Protein AF-A0A418QQT8-F1 (afdb_monomer)

pLDDT: mean 80.92, std 13.92, range [45.78, 97.81]

Nearest PDB structures (foldseek):
  8i21-assembly1_A  TM=6.535E-01  e=9.725E+00  Saccharomyces cerevisiae S288C
  7zqy-assembly1_C  TM=4.911E-01  e=9.253E+00  Thermochaetoides thermophila

Radius of gyration: 24.56 Å; Cα contacts (8 Å, |Δi|>4): 91; chains: 1; bounding box: 48×25×79 Å

Sequence (170 aa):
MALYLGVSPAFVHSVEIGRRKLTATSLLPLLPLLRHLPPADTADAAPSSPTPVTPISAAPPPGLPAPEAAELDFRRRVCRQQAAKVARELAALEARARVAAHWAEALPALREAAAAVPPDPDNPDHAAWL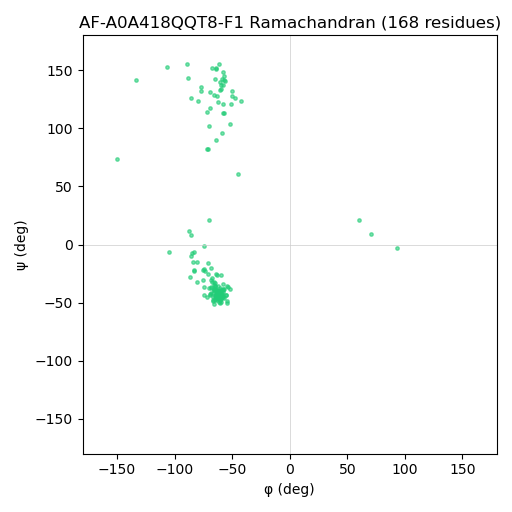LGWLTRQARPLPAAAATRWHLLRARAAALAAEQAALSGAQ

Foldseek 3Di:
DCLLQVHDPVVVVCVVVVVDDDDPSSVVSCVVVVVLQDPPPPPPPVPPPPDQDDQPPDDPPPPDDQDDPVVLVVLLVVLVVVLVVLVVLLVVLVVLQSQLCRLLSSLVVVLVVLVPDDQDPVCNCSSVVVNVVSVVRNDHDDPVSVVVNVVSSVSNNVSSNVNNVSVVSD

Mean predicted aligned error: 11.27 Å

Solvent-accessible surface area (backbone atoms only — not comparable to full-atom values): 10161 Å² total; per-residue (Å²): 110,26,74,85,66,78,42,52,65,68,53,46,53,33,38,75,72,64,77,41,78,89,47,71,80,66,44,59,79,42,50,69,55,62,73,50,45,69,77,80,75,81,67,80,68,65,72,81,66,70,74,82,67,78,68,80,83,69,77,78,68,88,88,66,77,82,80,57,69,68,58,54,52,50,49,55,50,52,44,48,56,51,40,56,50,44,52,53,58,45,51,56,50,52,52,51,48,50,52,14,49,52,37,45,68,20,43,63,58,52,52,54,54,57,70,72,49,78,77,45,89,93,47,68,60,53,64,60,53,49,52,53,50,51,54,61,53,24,44,72,79,53,69,71,56,55,55,50,46,55,52,44,51,53,50,45,45,52,40,52,45,50,49,50,45,66,62,72,73,113

Secondary structure (DSSP, 8-state):
-TTTTT--HHHHHHHHTTSSPPPHHHHGGGHHHHTTSPP---------PPP------PPPPTTPPPPPHHHHHHHHHHHHHHHHHHHHHHHHHHHHHHHHHHHHHHHHHHHHHHHHSPPPTT-TTHHHHHHHHHHHHTPPPPHHHHHHHHHHHHHHHHHHHHHHHHHHT-

Organism: NCBI:txid2029981

Structure (mmCIF, N/CA/C/O backbone):
data_AF-A0A418QQT8-F1
#
_entry.id   AF-A0A418QQT8-F1
#
loop_
_atom_site.group_PDB
_atom_site.id
_atom_site.type_symbol
_atom_site.label_atom_id
_atom_site.label_alt_id
_atom_site.label_comp_id
_atom_site.label_asym_id
_atom_site.label_entity_id
_atom_site.label_seq_id
_atom_site.pdbx_PDB_ins_code
_atom_site.Cartn_x
_atom_site.Cartn_y
_atom_site.Cartn_z
_atom_site.occupancy
_atom_site.B_iso_or_equiv
_atom_site.auth_seq_id
_atom_site.auth_comp_id
_atom_site.auth_asym_id
_atom_site.auth_atom_id
_atom_site.pdbx_PDB_model_num
ATOM 1 N N . MET A 1 1 ? 4.338 -0.120 -20.373 1.00 55.00 1 MET A N 1
ATOM 2 C CA . MET A 1 1 ? 3.854 -1.266 -21.176 1.00 55.00 1 MET A CA 1
ATOM 3 C C . MET A 1 1 ? 3.335 -0.842 -22.545 1.00 55.00 1 MET A C 1
ATOM 5 O O . MET A 1 1 ? 3.864 -1.338 -23.523 1.00 55.00 1 MET A O 1
ATOM 9 N N . ALA A 1 2 ? 2.394 0.110 -22.634 1.00 47.47 2 ALA A N 1
ATOM 10 C CA . ALA A 1 2 ? 1.785 0.534 -23.907 1.00 47.47 2 ALA A CA 1
ATOM 11 C C . ALA A 1 2 ? 2.817 0.968 -24.959 1.00 47.47 2 ALA A C 1
ATOM 13 O O . ALA A 1 2 ? 2.851 0.471 -26.074 1.00 47.47 2 ALA A O 1
ATOM 14 N N . LEU A 1 3 ? 3.747 1.818 -24.540 1.00 50.31 3 LEU A N 1
ATOM 15 C CA . LEU A 1 3 ? 4.749 2.396 -25.427 1.00 50.31 3 LEU A CA 1
ATOM 16 C C . LEU A 1 3 ? 5.868 1.416 -25.813 1.00 50.31 3 LEU A C 1
ATOM 18 O O . LEU A 1 3 ? 6.336 1.472 -26.935 1.00 50.31 3 LEU A O 1
ATOM 22 N N . TYR A 1 4 ? 6.220 0.454 -24.950 1.00 52.88 4 TYR A N 1
ATOM 23 C CA . TYR A 1 4 ? 7.154 -0.625 -25.321 1.00 52.88 4 TYR A CA 1
ATOM 24 C C . TYR A 1 4 ? 6.561 -1.544 -26.401 1.00 52.88 4 TYR A C 1
ATOM 26 O O . TYR A 1 4 ? 7.255 -2.096 -27.241 1.00 52.88 4 TYR A O 1
ATOM 34 N N . LEU A 1 5 ? 5.243 -1.703 -26.359 1.00 61.53 5 LEU A N 1
ATOM 35 C CA . LEU A 1 5 ? 4.466 -2.553 -27.245 1.00 61.53 5 LEU A CA 1
ATOM 36 C C . LEU A 1 5 ? 4.081 -1.890 -28.572 1.00 61.53 5 LEU A C 1
ATOM 38 O O . LEU A 1 5 ? 3.446 -2.542 -29.398 1.00 61.53 5 LEU A O 1
ATOM 42 N N . GLY A 1 6 ? 4.353 -0.591 -28.739 1.00 62.69 6 GLY A N 1
ATOM 43 C CA . GLY A 1 6 ? 3.769 0.198 -29.826 1.00 62.69 6 GLY A CA 1
ATOM 44 C C . GLY A 1 6 ? 2.232 0.243 -29.789 1.00 62.69 6 GLY A C 1
ATOM 45 O O . GLY A 1 6 ? 1.597 0.491 -30.809 1.00 62.69 6 GLY A O 1
ATOM 46 N N . VAL A 1 7 ? 1.606 -0.017 -28.633 1.00 73.31 7 VAL A N 1
ATOM 47 C CA . VAL A 1 7 ? 0.143 0.003 -28.465 1.00 73.31 7 VAL A CA 1
ATOM 48 C C . VAL A 1 7 ? -0.302 1.237 -27.689 1.00 73.31 7 VAL A C 1
ATOM 50 O O . VAL A 1 7 ? 0.425 1.792 -26.865 1.00 73.31 7 VAL A O 1
ATOM 53 N N . SER A 1 8 ? -1.533 1.686 -27.932 1.00 77.38 8 SER A N 1
ATOM 54 C CA . SER A 1 8 ? -2.033 2.897 -27.283 1.00 77.38 8 SER A CA 1
ATOM 55 C C . SER A 1 8 ? -2.223 2.704 -25.766 1.00 77.38 8 SER A C 1
ATOM 57 O O . SER A 1 8 ? -2.535 1.599 -25.306 1.00 77.38 8 SER A O 1
ATOM 59 N N . PRO A 1 9 ? -2.105 3.771 -24.954 1.00 71.56 9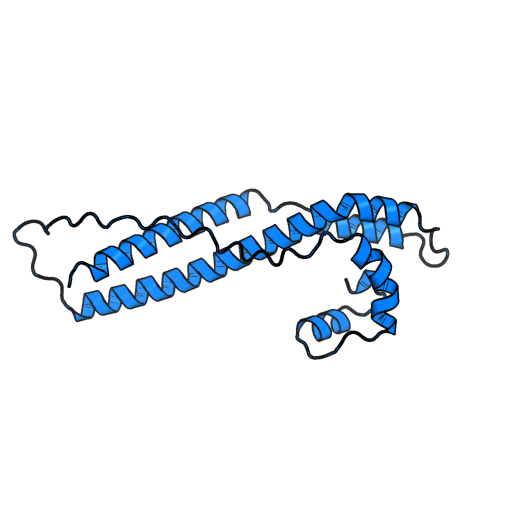 PRO A N 1
ATOM 60 C CA . PRO A 1 9 ? -2.427 3.722 -23.525 1.00 71.56 9 PRO A CA 1
ATOM 61 C C . PRO A 1 9 ? -3.849 3.212 -23.254 1.00 71.56 9 PRO A C 1
ATOM 63 O O . PRO A 1 9 ? -4.070 2.460 -22.308 1.00 71.56 9 PRO A O 1
ATOM 66 N N . ALA A 1 10 ? -4.799 3.556 -24.131 1.00 76.81 10 ALA A N 1
ATOM 67 C CA . ALA A 1 10 ? -6.173 3.067 -24.068 1.00 76.81 10 ALA A CA 1
ATOM 68 C C . ALA A 1 10 ? -6.261 1.547 -24.284 1.00 76.81 10 ALA A C 1
ATOM 70 O O . ALA A 1 10 ? -7.068 0.883 -23.634 1.00 76.81 10 ALA A O 1
ATOM 71 N N . PHE A 1 11 ? -5.413 0.981 -25.151 1.00 77.06 11 PHE A N 1
ATOM 72 C CA . PHE A 1 11 ? -5.334 -0.463 -25.348 1.00 77.06 11 PHE A CA 1
ATOM 73 C C . PHE A 1 11 ? -4.834 -1.168 -24.084 1.00 77.06 11 PHE A C 1
ATOM 75 O O . PHE A 1 11 ? -5.486 -2.104 -23.627 1.00 77.06 11 PHE A O 1
ATOM 82 N N . VAL A 1 12 ? -3.756 -0.681 -23.464 1.00 76.44 12 VAL A N 1
ATOM 83 C CA . VAL A 1 12 ? -3.261 -1.260 -22.200 1.00 76.44 12 VAL A CA 1
ATOM 84 C C . VAL A 1 12 ? -4.299 -1.165 -21.100 1.00 76.44 12 VAL A C 1
ATOM 86 O O . VAL A 1 12 ? -4.602 -2.180 -20.484 1.00 76.44 12 VAL A O 1
ATOM 89 N N . HIS A 1 13 ? -4.928 -0.003 -20.935 1.00 69.94 13 HIS A N 1
ATOM 90 C CA . HIS A 1 13 ? -5.996 0.150 -19.956 1.00 69.94 13 HIS A CA 1
ATOM 91 C C . HIS A 1 13 ? -7.152 -0.831 -20.216 1.00 69.94 13 HIS A C 1
ATOM 93 O O . HIS A 1 13 ? -7.655 -1.452 -19.287 1.00 69.94 13 HIS A O 1
ATOM 99 N N . SER A 1 14 ? -7.538 -1.040 -21.483 1.00 71.31 14 SER A N 1
ATOM 100 C CA . SER A 1 14 ? -8.592 -1.994 -21.856 1.00 71.31 14 SER A CA 1
ATOM 101 C C . SER A 1 14 ? -8.222 -3.465 -21.622 1.00 71.31 14 SER A C 1
ATOM 103 O O . SER A 1 14 ? -9.109 -4.274 -21.347 1.00 71.31 14 SER A O 1
ATOM 105 N N . VAL A 1 15 ? -6.934 -3.807 -21.701 1.00 78.88 15 VAL A N 1
ATOM 106 C CA . VAL A 1 15 ? -6.416 -5.137 -21.351 1.00 78.88 15 VAL A CA 1
ATOM 107 C C . VAL A 1 15 ? -6.386 -5.316 -19.832 1.00 78.88 15 VAL A C 1
ATOM 109 O O . VAL A 1 15 ? -6.841 -6.344 -19.341 1.00 78.88 15 VAL A O 1
ATOM 112 N N . GLU A 1 16 ? -5.940 -4.305 -19.083 1.00 75.94 16 GLU A N 1
ATOM 113 C CA . GLU A 1 16 ? -5.886 -4.323 -17.612 1.00 75.94 16 GLU A CA 1
ATOM 114 C C . GLU A 1 16 ? -7.268 -4.522 -16.975 1.00 75.94 16 GLU A C 1
ATOM 116 O O . GLU A 1 16 ? -7.405 -5.272 -16.013 1.00 75.94 16 GLU A O 1
ATOM 121 N N . ILE A 1 17 ? -8.312 -3.905 -17.537 1.00 83.88 17 ILE A N 1
ATOM 122 C CA . ILE A 1 17 ? -9.700 -4.071 -17.070 1.00 83.88 17 ILE A CA 1
ATOM 123 C C . ILE A 1 17 ? -10.406 -5.299 -17.678 1.00 83.88 17 ILE A C 1
ATOM 125 O O . ILE A 1 17 ? -11.623 -5.433 -17.548 1.00 83.88 17 ILE A O 1
ATOM 129 N N . GLY A 1 18 ? -9.682 -6.162 -18.400 1.00 75.06 18 GLY A N 1
ATOM 130 C CA . GLY A 1 18 ? -10.208 -7.399 -18.990 1.00 75.06 18 GLY A CA 1
ATOM 131 C C . GLY A 1 18 ? -11.175 -7.211 -20.166 1.00 75.06 18 GLY A C 1
ATOM 132 O O . GLY A 1 18 ? -11.777 -8.179 -20.628 1.00 75.06 18 GLY A O 1
ATOM 133 N N . ARG A 1 19 ? -11.332 -5.986 -20.685 1.00 79.81 19 ARG A N 1
ATOM 134 C CA . ARG A 1 19 ? -12.211 -5.697 -21.833 1.00 79.81 19 ARG A CA 1
ATOM 135 C C . ARG A 1 19 ? -11.625 -6.151 -23.168 1.00 79.81 19 ARG A C 1
ATOM 137 O O . ARG A 1 19 ? -12.377 -6.329 -24.124 1.00 79.81 19 ARG A O 1
ATOM 144 N N . ARG A 1 20 ? -10.305 -6.321 -23.263 1.00 79.50 20 ARG A N 1
ATOM 145 C CA . ARG A 1 20 ? -9.621 -6.859 -24.448 1.00 79.50 20 ARG A CA 1
ATOM 146 C C . ARG A 1 20 ? -8.596 -7.914 -24.051 1.00 79.50 20 ARG A C 1
ATOM 148 O O . ARG A 1 20 ? -7.902 -7.764 -23.054 1.00 79.50 20 ARG A O 1
ATOM 155 N N . LYS A 1 21 ? -8.487 -8.972 -24.857 1.00 81.00 21 LYS A N 1
ATOM 156 C CA . LYS A 1 21 ? -7.444 -9.997 -24.715 1.00 81.00 21 LYS A CA 1
ATOM 157 C C . LYS A 1 21 ? -6.203 -9.585 -25.509 1.00 81.00 21 LYS A C 1
ATOM 159 O O . LYS A 1 21 ? -6.331 -9.019 -26.594 1.00 81.00 21 LYS A O 1
ATOM 164 N N . LEU A 1 22 ? -5.018 -9.888 -24.977 1.00 76.75 22 LEU A N 1
ATOM 165 C CA . LEU A 1 22 ? -3.761 -9.770 -25.720 1.00 76.75 22 LEU A CA 1
ATOM 166 C C . LEU A 1 22 ? -3.786 -10.740 -26.908 1.00 76.75 22 LEU A C 1
ATOM 168 O O . LEU A 1 22 ? -4.076 -11.924 -26.745 1.00 76.75 22 LEU A O 1
ATOM 172 N N . THR A 1 23 ? -3.514 -10.229 -28.106 1.00 76.38 23 THR A N 1
ATOM 173 C CA . THR A 1 23 ? -3.436 -11.032 -29.333 1.00 76.38 23 THR A CA 1
ATOM 174 C C . THR A 1 23 ? -2.010 -11.540 -29.538 1.00 76.38 23 THR A C 1
ATOM 176 O O . THR A 1 23 ? -1.052 -10.915 -29.077 1.00 76.38 23 THR A O 1
ATOM 179 N N . ALA A 1 24 ? -1.844 -12.649 -30.266 1.00 73.31 24 ALA A N 1
ATOM 180 C CA . ALA A 1 24 ? -0.529 -13.245 -30.540 1.00 73.31 24 ALA A CA 1
ATOM 181 C C . ALA A 1 24 ? 0.467 -12.241 -31.156 1.00 73.31 24 ALA A C 1
ATOM 183 O O . ALA A 1 24 ? 1.637 -12.212 -30.783 1.00 73.31 24 ALA A O 1
ATOM 184 N N . THR A 1 25 ? -0.017 -11.344 -32.016 1.00 68.25 25 THR A N 1
ATOM 185 C CA . THR A 1 25 ? 0.773 -10.279 -32.649 1.00 68.25 25 THR A CA 1
ATOM 186 C C . THR A 1 25 ? 1.313 -9.257 -31.646 1.00 68.25 25 THR A C 1
ATOM 188 O O . THR A 1 25 ? 2.413 -8.755 -31.828 1.00 68.25 25 THR A O 1
ATOM 191 N N . SER A 1 26 ? 0.574 -8.978 -30.566 1.00 69.38 26 SER A N 1
ATOM 192 C CA . SER A 1 26 ? 1.035 -8.119 -29.462 1.00 69.38 26 SER A CA 1
ATOM 193 C C . SER A 1 26 ? 1.906 -8.859 -28.438 1.00 69.38 26 SER A C 1
ATOM 195 O O . SER A 1 26 ? 2.691 -8.234 -27.734 1.00 69.38 26 SER A O 1
ATOM 197 N N . LEU A 1 27 ? 1.801 -10.191 -28.368 1.00 71.44 27 LEU A N 1
ATOM 198 C CA . LEU A 1 27 ? 2.611 -11.032 -27.481 1.00 71.44 27 LEU A CA 1
ATOM 199 C C . LEU A 1 27 ? 4.013 -11.307 -28.040 1.00 71.44 27 LEU A C 1
ATOM 201 O O . LEU A 1 27 ? 4.961 -11.401 -27.267 1.00 71.44 27 LEU A O 1
ATOM 205 N N . LEU A 1 28 ? 4.166 -11.396 -29.363 1.00 72.12 28 LEU A N 1
ATOM 206 C CA . LEU A 1 28 ? 5.462 -11.613 -30.017 1.00 72.12 28 LEU A CA 1
ATOM 207 C C . LEU A 1 28 ? 6.544 -10.584 -29.628 1.00 72.12 28 LEU A C 1
ATOM 209 O O . LEU A 1 28 ? 7.616 -11.01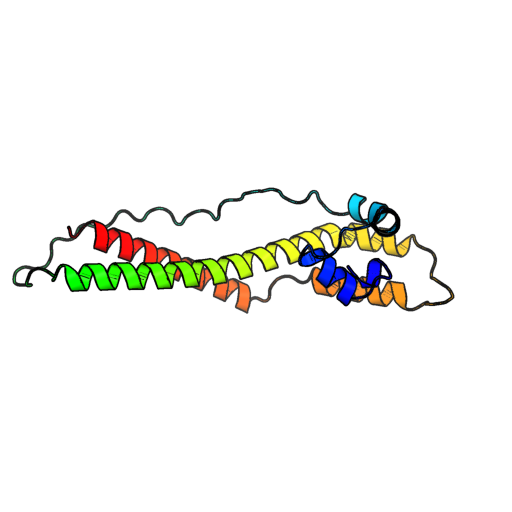2 -29.205 1.00 72.12 28 LEU A O 1
ATOM 213 N N . PRO A 1 29 ? 6.296 -9.261 -29.676 1.00 64.75 29 PRO A N 1
ATOM 214 C CA . PRO A 1 29 ? 7.277 -8.273 -29.219 1.00 64.75 29 PRO A CA 1
ATOM 215 C C . PRO A 1 29 ? 7.464 -8.254 -27.690 1.00 64.75 29 PRO A C 1
ATOM 217 O O . PRO A 1 29 ? 8.464 -7.729 -27.209 1.00 64.75 29 PRO A O 1
ATOM 220 N N . LEU A 1 30 ? 6.548 -8.848 -26.909 1.00 66.56 30 LEU A N 1
ATOM 221 C CA . LEU A 1 30 ? 6.712 -9.010 -25.455 1.00 66.56 30 LEU A CA 1
ATOM 222 C C . LEU A 1 30 ? 7.552 -10.219 -25.074 1.00 66.56 30 LEU A C 1
ATOM 224 O O . LEU A 1 30 ? 8.078 -10.241 -23.966 1.00 66.56 30 LEU A O 1
ATOM 228 N N . LEU A 1 31 ? 7.670 -11.230 -25.935 1.00 73.44 31 LEU A N 1
ATOM 229 C CA . LEU A 1 31 ? 8.380 -12.465 -25.600 1.00 73.44 31 LEU A CA 1
ATOM 230 C C . LEU A 1 31 ? 9.829 -12.236 -25.144 1.00 73.44 31 LEU A C 1
ATOM 232 O O . LEU A 1 31 ? 10.213 -12.840 -24.142 1.00 73.44 31 LEU A O 1
ATOM 236 N N . PRO A 1 32 ? 10.632 -11.368 -25.793 1.00 70.00 32 PRO A N 1
ATOM 237 C CA . PRO A 1 32 ? 11.977 -11.060 -25.315 1.00 70.00 32 PRO A CA 1
ATOM 238 C C . PRO A 1 32 ? 11.964 -10.414 -23.925 1.00 70.00 32 PRO A C 1
ATOM 240 O O . PRO A 1 32 ? 12.742 -10.812 -23.070 1.00 70.00 32 PRO A O 1
ATOM 243 N N . LEU A 1 33 ? 11.032 -9.492 -23.650 1.00 66.19 33 LEU A N 1
ATOM 244 C CA . LEU A 1 33 ? 10.887 -8.898 -22.314 1.00 66.19 33 LEU A CA 1
ATOM 245 C C . LEU A 1 33 ? 10.488 -9.916 -21.256 1.00 66.19 33 LEU A C 1
ATOM 247 O O . LEU A 1 33 ? 11.046 -9.911 -20.165 1.00 66.19 33 LEU A O 1
ATOM 251 N N . LEU A 1 34 ? 9.515 -10.772 -21.571 1.00 71.75 34 LEU A N 1
ATOM 252 C CA . LEU A 1 34 ? 9.007 -11.786 -20.649 1.00 71.75 34 LEU A CA 1
ATOM 253 C C . LEU A 1 34 ? 10.109 -12.752 -20.206 1.00 71.75 34 LEU A C 1
ATOM 255 O O . LEU A 1 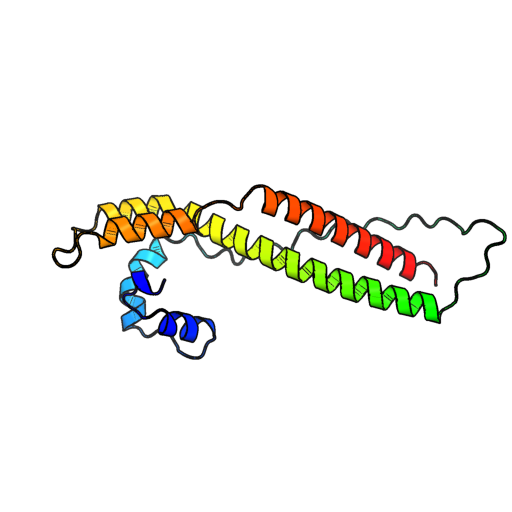34 ? 10.024 -13.295 -19.113 1.00 71.75 34 LEU A O 1
ATOM 259 N N . ARG A 1 35 ? 11.157 -12.932 -21.019 1.00 77.06 35 ARG A N 1
ATOM 260 C CA . ARG A 1 35 ? 12.336 -13.739 -20.671 1.00 77.06 35 ARG A CA 1
ATOM 261 C C . ARG A 1 35 ? 13.282 -13.069 -19.678 1.00 77.06 35 ARG A C 1
ATOM 263 O O . ARG A 1 35 ? 14.067 -13.769 -19.050 1.00 77.06 35 ARG A O 1
ATOM 270 N N . HIS A 1 36 ? 13.224 -11.746 -19.559 1.00 70.25 36 HIS A N 1
ATOM 271 C CA . HIS A 1 36 ? 14.079 -10.961 -18.669 1.00 70.25 36 HIS A CA 1
ATOM 272 C C . HIS A 1 36 ? 13.350 -10.459 -17.420 1.00 70.25 36 HIS A C 1
ATOM 274 O O . HIS A 1 36 ? 13.985 -9.886 -16.538 1.00 70.25 36 HIS A O 1
ATOM 280 N N . LEU A 1 37 ? 12.031 -10.653 -17.336 1.00 67.88 37 LEU A N 1
ATOM 281 C CA . LEU A 1 37 ? 11.287 -10.366 -16.118 1.00 67.88 37 LEU A CA 1
ATOM 282 C C . LEU A 1 37 ? 11.537 -11.496 -15.114 1.00 67.88 37 LEU A C 1
ATOM 284 O O . LEU A 1 37 ? 11.431 -12.668 -15.493 1.00 67.88 37 LEU A O 1
ATOM 288 N N . PRO A 1 38 ? 11.854 -11.174 -13.846 1.00 68.94 38 PRO A N 1
ATOM 289 C CA . PRO A 1 38 ? 11.918 -12.195 -12.817 1.00 68.94 38 PRO A CA 1
ATOM 290 C C . PRO A 1 38 ? 10.554 -12.894 -12.744 1.00 68.94 38 PRO A C 1
ATOM 292 O O . PRO A 1 38 ? 9.529 -12.271 -13.063 1.00 68.94 38 PRO A O 1
ATOM 295 N N . PRO A 1 39 ? 10.520 -14.195 -12.398 1.00 69.56 39 PRO A N 1
ATOM 296 C CA . PRO A 1 39 ? 9.264 -14.918 -12.285 1.00 69.56 39 PRO A CA 1
ATOM 297 C C . PRO A 1 39 ? 8.318 -14.096 -11.416 1.00 69.56 39 PRO A C 1
ATOM 299 O O . PRO A 1 39 ? 8.720 -13.564 -10.383 1.00 69.56 39 PRO A O 1
ATOM 302 N N . ALA A 1 40 ? 7.076 -13.925 -11.877 1.00 58.91 40 ALA A N 1
ATOM 303 C CA . ALA A 1 40 ? 6.081 -13.257 -11.063 1.00 58.91 40 ALA A CA 1
ATOM 304 C C . ALA A 1 40 ? 6.004 -14.041 -9.758 1.00 58.91 40 ALA A C 1
ATOM 306 O O . ALA A 1 40 ? 5.604 -15.205 -9.774 1.00 58.91 40 ALA A O 1
ATOM 307 N N . ASP A 1 41 ? 6.426 -13.416 -8.660 1.00 56.34 41 ASP A N 1
ATOM 308 C CA . ASP A 1 41 ? 6.229 -13.968 -7.337 1.00 56.34 41 ASP A CA 1
ATOM 309 C C . ASP A 1 41 ? 4.718 -14.136 -7.162 1.00 56.34 41 ASP A C 1
ATOM 311 O O . ASP A 1 41 ? 3.998 -13.226 -6.750 1.00 56.34 41 ASP A O 1
ATOM 315 N N . THR A 1 42 ? 4.229 -15.345 -7.433 1.00 46.84 42 THR A N 1
ATOM 316 C CA . THR A 1 42 ? 2.962 -15.863 -6.912 1.00 46.84 42 THR A CA 1
ATOM 317 C C . THR A 1 42 ? 3.085 -16.130 -5.415 1.00 46.84 42 THR A C 1
ATOM 319 O O . THR A 1 42 ? 2.323 -16.917 -4.860 1.00 46.84 42 THR A O 1
ATOM 322 N N . ALA A 1 43 ? 4.056 -15.496 -4.750 1.00 46.22 43 ALA A N 1
ATOM 323 C CA . ALA A 1 43 ? 4.147 -15.429 -3.320 1.00 46.22 43 ALA A CA 1
ATOM 324 C C . ALA A 1 43 ? 2.926 -14.645 -2.828 1.00 46.22 43 ALA A C 1
ATOM 326 O O . ALA A 1 43 ? 2.946 -13.423 -2.631 1.00 46.22 43 ALA A O 1
ATOM 327 N N . ASP A 1 44 ? 1.870 -15.410 -2.567 1.00 47.31 44 ASP A N 1
ATOM 328 C CA . ASP A 1 44 ? 1.104 -15.371 -1.327 1.00 47.31 44 ASP A CA 1
ATOM 329 C C . ASP A 1 44 ? 2.065 -15.333 -0.121 1.00 47.31 44 ASP A C 1
ATOM 331 O O . ASP A 1 44 ? 2.081 -16.195 0.754 1.00 47.31 44 ASP A O 1
ATOM 335 N N . ALA A 1 45 ? 2.896 -14.296 -0.038 1.00 45.78 45 ALA A N 1
ATOM 336 C CA . ALA A 1 45 ? 3.388 -13.813 1.225 1.00 45.78 45 ALA A CA 1
ATOM 337 C C . ALA A 1 45 ? 2.167 -13.159 1.859 1.00 45.78 45 ALA A C 1
ATOM 339 O O . ALA A 1 45 ? 1.934 -11.955 1.715 1.00 45.78 45 ALA A O 1
ATOM 340 N N . ALA A 1 46 ? 1.333 -13.998 2.482 1.00 48.88 46 ALA A N 1
ATOM 341 C CA . ALA A 1 46 ? 0.302 -13.546 3.389 1.00 48.88 46 ALA A CA 1
ATOM 342 C C . ALA A 1 46 ? 0.950 -12.457 4.255 1.00 48.88 46 ALA A C 1
ATOM 344 O O . ALA A 1 46 ? 2.021 -12.711 4.823 1.00 48.88 46 ALA A O 1
ATOM 345 N N . PRO A 1 47 ? 0.387 -11.235 4.296 1.00 50.53 47 PRO A N 1
ATOM 346 C CA . PRO A 1 47 ? 0.971 -10.161 5.080 1.00 50.53 47 PRO A CA 1
ATOM 347 C C . PRO A 1 47 ? 1.188 -10.726 6.475 1.00 50.53 47 PRO A C 1
ATOM 349 O O . PRO A 1 47 ? 0.230 -11.243 7.053 1.00 50.53 47 PRO A O 1
ATOM 352 N N . SER A 1 48 ? 2.441 -10.725 6.958 1.00 49.25 48 SER A N 1
ATOM 353 C CA . SER A 1 48 ? 2.797 -11.334 8.240 1.00 49.25 48 SER A CA 1
ATOM 354 C C . SER A 1 48 ? 1.838 -10.763 9.264 1.00 49.25 48 SER A C 1
ATOM 356 O O . SER A 1 48 ? 1.915 -9.568 9.586 1.00 49.25 48 SER A O 1
ATOM 358 N N . SER A 1 49 ? 0.854 -11.579 9.646 1.00 51.25 49 SER A N 1
ATOM 359 C CA . SER A 1 49 ? -0.262 -11.110 10.446 1.00 51.25 49 SER A CA 1
ATOM 360 C C . SER A 1 49 ? 0.349 -10.590 11.736 1.00 51.25 49 SER A C 1
ATOM 362 O O . SER A 1 49 ? 1.275 -11.226 12.247 1.00 51.25 49 SER A O 1
ATOM 364 N N . PRO A 1 50 ? -0.047 -9.396 12.211 1.00 57.56 50 PRO A N 1
ATOM 365 C CA . PRO A 1 50 ? 0.462 -8.911 13.482 1.00 57.56 50 PRO A CA 1
ATOM 366 C C . PRO A 1 50 ? 0.269 -10.024 14.511 1.00 57.56 50 PRO A C 1
ATOM 368 O O . PRO A 1 50 ? -0.821 -10.592 14.596 1.00 57.56 50 PRO A O 1
ATOM 371 N N . THR A 1 51 ? 1.350 -10.379 15.211 1.00 55.38 51 THR A N 1
ATOM 372 C CA . THR A 1 51 ? 1.336 -11.414 16.242 1.00 55.38 51 THR A CA 1
ATOM 373 C C . THR A 1 51 ? 0.144 -11.139 17.153 1.00 55.38 51 THR A C 1
ATOM 375 O O . THR A 1 51 ? 0.013 -9.995 17.603 1.00 55.38 51 THR A O 1
ATOM 378 N N . PRO A 1 52 ? -0.755 -12.114 17.376 1.00 56.19 52 PRO A N 1
ATOM 379 C CA . PRO A 1 52 ? -1.917 -11.893 18.217 1.00 56.19 52 PRO A CA 1
ATOM 380 C C . PRO A 1 52 ? -1.422 -11.462 19.595 1.00 56.19 52 PRO A C 1
ATOM 382 O O . PRO A 1 52 ? -0.742 -12.211 20.293 1.00 56.19 52 PRO A O 1
ATOM 385 N N . VAL A 1 53 ? -1.704 -10.210 19.947 1.00 62.22 53 VAL A N 1
ATOM 386 C CA . VAL A 1 53 ? -1.433 -9.697 21.283 1.00 62.22 53 VAL A CA 1
ATOM 387 C C . VAL A 1 53 ? -2.453 -10.369 22.183 1.00 62.22 53 VAL A C 1
ATOM 389 O O . VAL A 1 53 ? -3.654 -10.153 22.020 1.00 62.22 53 VAL A O 1
ATOM 392 N N . THR A 1 54 ? -1.988 -11.221 23.094 1.00 61.69 54 THR A N 1
ATOM 393 C CA . THR A 1 54 ? -2.852 -11.818 24.109 1.00 61.69 54 THR A CA 1
ATOM 394 C C . THR A 1 54 ? -3.494 -10.677 24.896 1.00 61.69 54 THR A C 1
ATOM 396 O O . THR A 1 54 ? -2.757 -9.854 25.450 1.00 61.69 54 THR A O 1
ATOM 399 N N . PRO A 1 55 ? -4.833 -10.563 24.926 1.00 60.38 55 PRO A N 1
ATOM 400 C CA . PRO A 1 55 ? -5.471 -9.497 25.674 1.00 60.38 55 PRO A CA 1
ATOM 401 C C . PRO A 1 55 ? -5.109 -9.671 27.148 1.00 60.38 55 PRO A C 1
ATOM 403 O O . PRO A 1 55 ? -5.345 -10.723 27.744 1.00 60.38 55 PRO A O 1
ATOM 406 N N . ILE A 1 56 ? -4.509 -8.639 27.737 1.00 62.72 56 ILE A N 1
ATOM 407 C CA . ILE A 1 56 ? -4.356 -8.571 29.186 1.00 62.72 56 ILE A CA 1
ATOM 408 C C . ILE A 1 56 ? -5.764 -8.338 29.727 1.00 62.72 56 ILE A C 1
ATOM 410 O O . ILE A 1 56 ? -6.300 -7.235 29.628 1.00 62.72 56 ILE A O 1
ATOM 414 N N . SER A 1 57 ? -6.385 -9.398 30.244 1.00 61.28 57 SER A N 1
ATOM 415 C CA . SER A 1 57 ? -7.680 -9.322 30.913 1.00 61.28 57 SER A CA 1
ATOM 416 C C . SER A 1 57 ? -7.496 -8.637 32.265 1.00 61.28 57 SER A C 1
ATOM 418 O O . SER A 1 57 ? -7.323 -9.288 33.293 1.00 61.28 57 SER A O 1
ATOM 420 N N . ALA A 1 58 ? -7.472 -7.308 32.260 1.00 67.44 58 ALA A N 1
ATOM 421 C CA . ALA A 1 58 ? -7.535 -6.523 33.480 1.00 67.44 58 ALA A CA 1
ATOM 422 C C . ALA A 1 58 ? -8.997 -6.450 33.936 1.00 67.44 58 ALA A C 1
ATOM 424 O O . ALA A 1 58 ? -9.864 -6.018 33.176 1.00 67.44 58 ALA A O 1
ATOM 425 N N . ALA A 1 59 ? -9.272 -6.875 35.171 1.00 71.75 59 ALA A N 1
ATOM 426 C CA . ALA A 1 59 ? -10.580 -6.660 35.776 1.00 71.75 59 ALA A CA 1
ATOM 427 C C . ALA A 1 59 ? -10.879 -5.148 35.813 1.00 71.75 59 ALA A C 1
ATOM 429 O O . ALA A 1 59 ? -9.973 -4.366 36.130 1.00 71.75 59 ALA A O 1
ATOM 430 N N . PRO A 1 60 ? -12.113 -4.716 35.488 1.00 76.50 60 PRO A N 1
ATOM 431 C CA . PRO A 1 60 ? -12.475 -3.312 35.596 1.00 76.50 60 PRO A CA 1
ATOM 432 C C . PRO A 1 60 ? -12.282 -2.844 37.046 1.00 76.50 60 PRO A C 1
ATOM 434 O O . PRO A 1 60 ? -12.552 -3.612 37.977 1.00 76.50 60 PRO A O 1
ATOM 437 N N . PRO A 1 61 ? -11.805 -1.606 37.268 1.00 82.44 61 PRO A N 1
ATOM 438 C CA . PRO A 1 61 ? -11.697 -1.072 38.616 1.00 82.44 61 PRO A CA 1
ATOM 439 C C . PRO A 1 61 ? -13.072 -1.092 39.308 1.00 82.44 61 PRO A C 1
ATOM 441 O O . PRO A 1 61 ? -14.104 -0.902 38.652 1.00 82.44 61 PRO A O 1
ATOM 444 N N . PRO A 1 62 ? -13.103 -1.335 40.630 1.00 83.06 62 PRO A N 1
ATOM 445 C CA . PRO A 1 62 ? -14.351 -1.447 41.370 1.00 83.06 62 PRO A CA 1
ATOM 446 C C . PRO A 1 62 ? -15.155 -0.142 41.287 1.00 83.06 62 PRO A C 1
ATOM 448 O O . PRO A 1 62 ? -14.596 0.949 41.373 1.00 83.06 62 PRO A O 1
ATOM 451 N N . GLY A 1 63 ? -16.476 -0.264 41.139 1.00 86.38 63 GLY A N 1
ATOM 452 C CA . GLY A 1 63 ? -17.403 0.873 41.089 1.00 86.38 63 GLY A CA 1
ATOM 453 C C . GLY A 1 63 ? -17.728 1.398 39.688 1.00 86.38 63 GLY A C 1
ATOM 454 O O . GLY A 1 63 ? -18.578 2.278 39.569 1.00 86.38 63 GLY A O 1
ATOM 455 N N . LEU A 1 64 ? -17.119 0.856 38.626 1.00 84.1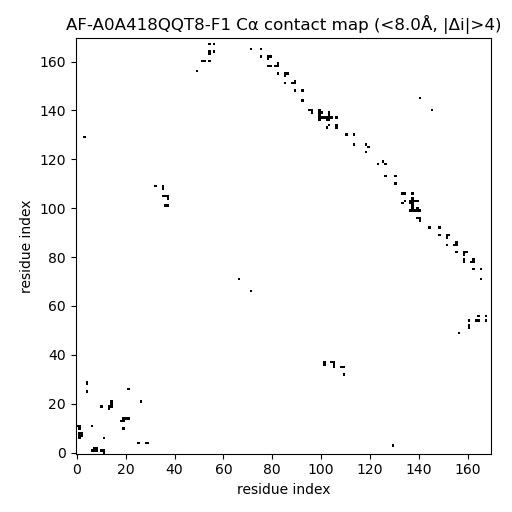2 64 LEU A N 1
ATOM 456 C CA . LEU A 1 64 ? -17.575 1.138 37.264 1.00 84.12 64 LEU A CA 1
ATOM 457 C C . LEU A 1 64 ? -18.849 0.343 36.935 1.00 84.12 64 LEU A C 1
ATOM 459 O O . LEU A 1 64 ? -18.907 -0.854 37.229 1.00 84.12 64 LEU A O 1
ATOM 463 N N . PRO A 1 65 ? -19.862 0.973 36.310 1.00 87.44 65 PRO A N 1
ATOM 464 C CA . PRO A 1 65 ? -21.018 0.243 35.811 1.00 87.44 65 PRO A CA 1
ATOM 465 C C . PRO A 1 65 ? -20.594 -0.728 34.704 1.00 87.44 65 PRO A C 1
ATOM 467 O O . PRO A 1 65 ? -19.635 -0.478 33.969 1.00 87.44 65 PRO A O 1
ATOM 470 N N . ALA A 1 66 ? -21.333 -1.830 34.572 1.00 85.25 66 ALA A N 1
ATOM 471 C CA . ALA A 1 66 ? -21.147 -2.740 33.451 1.00 85.25 66 ALA A CA 1
ATOM 472 C C . ALA A 1 66 ? -21.396 -1.991 32.124 1.00 85.25 66 ALA A C 1
ATOM 474 O O . ALA A 1 66 ? -22.346 -1.206 32.041 1.00 85.25 66 ALA A O 1
ATOM 475 N N . PRO A 1 67 ? -20.562 -2.204 31.093 1.00 87.44 67 PRO A N 1
ATOM 476 C CA . PRO A 1 67 ? -20.745 -1.557 29.801 1.00 87.44 67 PRO A CA 1
ATOM 477 C C . PRO A 1 67 ? -22.038 -2.026 29.124 1.00 87.44 67 PRO A C 1
ATOM 479 O O . PRO A 1 67 ? -22.396 -3.203 29.165 1.00 87.44 67 PRO A O 1
ATOM 482 N N . GLU A 1 68 ? -22.725 -1.106 28.450 1.00 93.00 68 GLU A N 1
ATOM 483 C CA . GLU A 1 68 ? -23.929 -1.431 27.688 1.00 93.00 68 GLU A CA 1
ATOM 484 C C . GLU A 1 68 ? -23.593 -2.271 26.446 1.00 93.00 68 GLU A C 1
ATOM 486 O O . GLU A 1 68 ? -22.728 -1.913 25.640 1.00 93.00 68 GLU A O 1
ATOM 491 N N . ALA A 1 69 ? -24.330 -3.368 26.241 1.00 90.75 69 ALA A N 1
ATOM 492 C CA . ALA A 1 69 ? -24.104 -4.283 25.120 1.00 90.75 69 ALA A CA 1
ATOM 493 C C . ALA A 1 69 ? -24.213 -3.591 23.746 1.00 90.75 69 ALA A C 1
ATOM 495 O O . ALA A 1 69 ? -23.421 -3.868 22.844 1.00 90.75 69 ALA A O 1
ATOM 496 N N . ALA A 1 70 ? -25.154 -2.650 23.596 1.00 93.00 70 ALA A N 1
ATOM 497 C CA . ALA A 1 70 ? -25.354 -1.907 22.353 1.00 93.00 70 ALA A CA 1
ATOM 498 C C . ALA A 1 70 ? -24.160 -0.995 22.006 1.00 93.00 70 ALA A C 1
ATOM 500 O O . ALA A 1 70 ? -23.772 -0.915 20.835 1.00 93.00 70 ALA A O 1
ATOM 501 N N . GLU A 1 71 ? -23.545 -0.355 23.007 1.00 94.31 71 GLU A N 1
ATOM 502 C CA . GLU A 1 71 ? -22.347 0.473 22.817 1.00 94.31 71 GLU A CA 1
ATOM 503 C C . GLU A 1 71 ? -21.134 -0.396 22.458 1.00 94.31 71 GLU A C 1
ATOM 505 O O . GLU A 1 71 ? -20.406 -0.077 21.514 1.00 94.31 71 GLU A O 1
ATOM 510 N N . LEU A 1 72 ? -20.953 -1.546 23.120 1.00 92.69 72 LEU A N 1
ATOM 511 C CA . LEU A 1 72 ? -19.902 -2.506 22.753 1.00 92.69 72 LEU A CA 1
ATOM 512 C C . LEU A 1 72 ? -20.055 -2.980 21.301 1.00 92.69 72 LEU A C 1
ATOM 514 O O . LEU A 1 72 ? -19.085 -3.011 20.538 1.00 92.69 72 LEU A O 1
ATOM 518 N N . ASP A 1 73 ? -21.275 -3.300 20.876 1.00 93.38 73 ASP A N 1
ATOM 519 C CA . ASP A 1 73 ? -21.574 -3.678 19.494 1.00 93.38 73 ASP A CA 1
ATOM 520 C C . ASP A 1 73 ? -21.276 -2.571 18.487 1.00 93.38 73 ASP A C 1
ATOM 522 O O . ASP A 1 73 ? -20.707 -2.831 17.416 1.00 93.38 73 ASP A O 1
ATOM 526 N N . PHE A 1 74 ? -21.642 -1.335 18.820 1.00 95.38 74 PHE A N 1
ATOM 527 C CA . PHE A 1 74 ? -21.322 -0.174 18.005 1.00 95.38 74 PHE A CA 1
ATOM 528 C C . PHE A 1 74 ? -19.807 -0.016 17.844 1.00 95.38 74 PHE A C 1
ATOM 530 O O . PHE A 1 74 ? -19.317 0.037 16.709 1.00 95.38 74 PHE A O 1
ATOM 537 N N . ARG A 1 75 ? -19.050 -0.061 18.945 1.00 95.69 75 ARG A N 1
ATOM 538 C CA . ARG A 1 75 ? -17.581 0.017 18.925 1.00 95.69 75 ARG A CA 1
ATOM 539 C C . ARG A 1 75 ? -16.961 -1.096 18.094 1.00 95.69 75 ARG A C 1
ATOM 541 O O . ARG A 1 75 ? -16.155 -0.815 17.206 1.00 95.69 75 ARG A O 1
ATOM 548 N N . ARG A 1 76 ? -17.427 -2.339 18.251 1.00 94.19 76 ARG A N 1
ATOM 549 C CA . ARG A 1 76 ? -16.970 -3.476 17.431 1.00 94.19 76 ARG A CA 1
ATOM 550 C C . ARG A 1 76 ? -17.167 -3.244 15.933 1.00 94.19 76 ARG A C 1
ATOM 552 O O . ARG A 1 76 ? -16.318 -3.661 15.141 1.00 94.19 76 ARG A O 1
ATOM 559 N N . ARG A 1 77 ? -18.271 -2.619 15.509 1.00 96.62 77 ARG A N 1
ATOM 560 C CA . ARG A 1 77 ? -18.501 -2.281 14.090 1.00 96.62 77 ARG A CA 1
ATOM 561 C C . ARG A 1 77 ? -17.555 -1.181 13.610 1.00 96.62 77 ARG A C 1
ATOM 563 O O . ARG A 1 77 ? -16.974 -1.319 12.532 1.00 96.62 77 ARG A O 1
ATOM 570 N N . VAL A 1 78 ? -17.355 -0.140 14.417 1.00 97.62 78 VAL A N 1
ATOM 571 C CA . VAL A 1 78 ? -16.441 0.969 14.101 1.00 97.62 78 VAL A CA 1
ATOM 572 C C . VAL A 1 78 ? -15.004 0.466 13.933 1.00 97.62 78 VAL A C 1
ATOM 574 O O . VAL A 1 78 ? -14.396 0.719 12.889 1.00 97.62 78 VAL A O 1
ATOM 577 N N . CYS A 1 79 ? -14.478 -0.314 14.884 1.00 95.75 79 CYS A N 1
ATOM 578 C CA . CYS A 1 79 ? -13.118 -0.857 14.797 1.00 95.75 79 CYS A CA 1
ATOM 579 C C . CYS A 1 79 ? -12.947 -1.751 13.561 1.00 95.75 79 CYS A C 1
ATOM 581 O O . CYS A 1 79 ? -11.916 -1.691 12.892 1.00 95.75 79 CYS A O 1
ATOM 583 N N . ARG A 1 80 ? -13.963 -2.556 13.209 1.00 95.44 80 ARG A N 1
ATOM 584 C CA . ARG A 1 80 ? -13.951 -3.384 11.987 1.00 95.44 80 ARG A CA 1
ATOM 585 C C . ARG A 1 80 ? -13.879 -2.540 10.717 1.00 95.44 80 ARG A C 1
ATOM 587 O O . ARG A 1 80 ? -13.059 -2.818 9.842 1.00 95.44 80 ARG A O 1
ATOM 594 N N . GLN A 1 81 ? -14.688 -1.487 10.623 1.00 97.81 81 GLN A N 1
ATOM 595 C CA . GLN A 1 81 ? -14.675 -0.591 9.467 1.00 97.81 81 GLN A CA 1
ATOM 596 C C . GLN A 1 81 ? -13.329 0.135 9.326 1.00 97.81 81 GLN A C 1
ATOM 598 O O . GLN A 1 81 ? -12.784 0.238 8.221 1.00 97.81 81 GLN A O 1
ATOM 603 N N . GLN A 1 82 ? -12.770 0.614 10.438 1.00 97.81 82 GLN A N 1
ATOM 604 C CA . GLN A 1 82 ? -11.463 1.267 10.451 1.00 97.81 82 GLN A CA 1
ATOM 605 C C . GLN A 1 82 ? -10.345 0.295 10.058 1.00 97.81 82 GLN A C 1
ATOM 607 O O . GLN A 1 82 ? -9.511 0.644 9.219 1.00 97.81 82 GLN A O 1
ATOM 612 N N . ALA A 1 83 ? -10.369 -0.937 10.573 1.00 95.00 83 ALA A N 1
ATOM 613 C CA . ALA A 1 83 ? -9.397 -1.970 10.220 1.00 95.00 83 ALA A CA 1
ATOM 614 C C . ALA A 1 83 ? -9.441 -2.284 8.718 1.00 95.00 83 ALA A C 1
ATOM 616 O O . ALA A 1 83 ? -8.403 -2.282 8.058 1.00 95.00 83 ALA A O 1
ATOM 617 N N . ALA A 1 84 ? -10.639 -2.439 8.143 1.00 95.62 84 ALA A N 1
ATOM 618 C CA . ALA A 1 84 ? -10.808 -2.664 6.707 1.00 95.62 84 ALA A CA 1
ATOM 619 C C . ALA A 1 84 ? -10.287 -1.490 5.854 1.00 95.62 84 ALA A C 1
ATOM 621 O O . ALA A 1 84 ? -9.736 -1.689 4.768 1.00 95.62 84 ALA A O 1
ATOM 622 N N . LYS A 1 85 ? -10.435 -0.245 6.323 1.00 97.50 85 LYS A N 1
ATOM 623 C CA . LYS A 1 85 ? -9.847 0.925 5.652 1.00 97.50 85 LYS A CA 1
ATOM 624 C C . LYS A 1 85 ? -8.318 0.879 5.690 1.00 97.50 85 LYS A C 1
ATOM 626 O O . LYS A 1 85 ? -7.695 0.993 4.637 1.00 97.50 85 LYS A O 1
ATOM 631 N N . VAL A 1 86 ? -7.733 0.686 6.872 1.00 97.06 86 VAL A N 1
ATOM 632 C CA . VAL A 1 86 ? -6.273 0.616 7.053 1.00 97.06 86 VAL A CA 1
ATOM 633 C C . VAL A 1 86 ? -5.673 -0.518 6.220 1.00 97.06 86 VAL A C 1
ATOM 635 O O . VAL A 1 86 ? -4.672 -0.299 5.541 1.00 97.06 86 VAL A O 1
ATOM 638 N N . ALA A 1 87 ? -6.319 -1.687 6.188 1.00 94.88 87 ALA A N 1
ATOM 639 C CA . ALA A 1 87 ? -5.882 -2.834 5.396 1.00 94.88 87 ALA A CA 1
ATOM 640 C C . ALA A 1 87 ? -5.810 -2.520 3.892 1.00 94.88 87 ALA A C 1
ATOM 642 O O . ALA A 1 87 ? -4.817 -2.840 3.244 1.00 94.88 87 ALA A O 1
ATOM 643 N N . ARG A 1 88 ? -6.817 -1.829 3.336 1.00 96.44 88 ARG A N 1
ATOM 644 C CA . ARG A 1 88 ? -6.803 -1.412 1.921 1.00 96.44 88 ARG A CA 1
ATOM 645 C C . ARG A 1 88 ? -5.672 -0.433 1.612 1.00 96.44 88 ARG A C 1
ATOM 647 O O . ARG A 1 88 ? -5.010 -0.569 0.587 1.00 96.44 88 ARG A O 1
ATOM 654 N N . GLU A 1 89 ? -5.440 0.547 2.485 1.00 96.88 89 GLU A N 1
ATOM 655 C CA . GLU A 1 89 ? -4.346 1.512 2.303 1.00 96.88 89 GLU A CA 1
ATOM 656 C C . GLU A 1 89 ? -2.970 0.837 2.356 1.00 96.88 89 GLU A C 1
ATOM 658 O O . GLU A 1 89 ? -2.077 1.173 1.574 1.00 96.88 89 GLU A O 1
ATOM 663 N N . LEU A 1 90 ? -2.815 -0.128 3.261 1.00 96.00 90 LEU A N 1
ATOM 664 C CA . LEU A 1 90 ? -1.597 -0.905 3.432 1.00 96.00 90 LEU A CA 1
ATOM 665 C C . LEU A 1 90 ? -1.333 -1.799 2.213 1.00 96.00 90 LEU A C 1
ATOM 667 O O . LEU A 1 90 ? -0.255 -1.711 1.626 1.00 96.00 90 LEU A O 1
ATOM 671 N N . ALA A 1 91 ? -2.345 -2.534 1.743 1.00 93.56 91 ALA A N 1
ATOM 672 C CA . ALA A 1 91 ? -2.254 -3.353 0.533 1.00 93.56 91 ALA A CA 1
ATOM 673 C C . ALA A 1 91 ? -1.865 -2.522 -0.704 1.00 93.56 91 ALA A C 1
ATOM 675 O O . ALA A 1 91 ? -1.047 -2.949 -1.518 1.00 93.56 91 ALA A O 1
ATOM 676 N N . ALA A 1 92 ? -2.387 -1.297 -0.830 1.00 93.19 92 ALA A N 1
ATOM 677 C CA . ALA A 1 92 ? -2.026 -0.395 -1.923 1.00 93.19 92 ALA A CA 1
ATOM 678 C C . ALA A 1 92 ? -0.570 0.109 -1.843 1.00 93.19 92 ALA A C 1
ATOM 680 O O . ALA A 1 92 ? 0.045 0.408 -2.870 1.00 93.19 92 ALA A O 1
ATOM 681 N N . LEU A 1 93 ? 0.003 0.259 -0.644 1.00 94.25 93 LEU A N 1
ATOM 682 C CA . LEU A 1 93 ? 1.430 0.566 -0.478 1.00 94.25 93 LEU A CA 1
ATOM 683 C C . LEU A 1 93 ? 2.302 -0.642 -0.827 1.00 94.25 93 LEU A C 1
ATOM 685 O O . LEU A 1 93 ? 3.260 -0.490 -1.582 1.00 94.25 93 LEU A O 1
ATOM 689 N N . GLU A 1 94 ? 1.941 -1.828 -0.344 1.00 93.12 94 GLU A N 1
ATOM 690 C CA . GLU A 1 94 ? 2.690 -3.066 -0.585 1.00 93.12 94 GLU A CA 1
ATOM 691 C C . GLU A 1 94 ? 2.668 -3.483 -2.055 1.00 93.12 94 GLU A C 1
ATOM 693 O O . GLU A 1 94 ? 3.695 -3.875 -2.602 1.00 93.12 94 GLU A O 1
ATOM 698 N N . ALA A 1 95 ? 1.532 -3.327 -2.738 1.00 89.38 95 ALA A N 1
ATOM 699 C CA . ALA A 1 95 ? 1.446 -3.549 -4.179 1.00 89.38 95 ALA A CA 1
ATOM 700 C C . ALA A 1 95 ? 2.408 -2.631 -4.951 1.00 89.38 95 ALA A C 1
ATOM 702 O O . ALA A 1 95 ? 3.149 -3.100 -5.811 1.00 89.38 95 ALA A O 1
ATOM 703 N N . ARG A 1 96 ? 2.461 -1.337 -4.605 1.00 90.25 96 ARG A N 1
ATOM 704 C CA . ARG A 1 96 ? 3.406 -0.394 -5.227 1.00 90.25 96 ARG A CA 1
ATOM 705 C C . ARG A 1 96 ? 4.858 -0.756 -4.933 1.00 90.25 96 ARG A C 1
ATOM 707 O O . ARG A 1 96 ? 5.688 -0.644 -5.828 1.00 90.25 96 ARG A O 1
ATOM 714 N N . ALA A 1 97 ? 5.155 -1.194 -3.710 1.00 90.56 97 ALA A N 1
ATOM 715 C CA . ALA A 1 97 ? 6.493 -1.634 -3.331 1.00 90.56 97 ALA A CA 1
ATOM 716 C C . ALA A 1 97 ? 6.940 -2.865 -4.120 1.00 90.56 97 ALA A C 1
ATOM 718 O O . ALA A 1 97 ? 8.044 -2.857 -4.658 1.00 90.56 97 ALA A O 1
ATOM 719 N N . ARG A 1 98 ? 6.065 -3.867 -4.271 1.00 90.19 98 ARG A N 1
ATOM 720 C CA . ARG A 1 98 ? 6.340 -5.057 -5.088 1.00 90.19 98 ARG A CA 1
ATOM 721 C C . ARG A 1 98 ? 6.589 -4.707 -6.549 1.00 90.19 98 ARG A C 1
ATOM 723 O O . ARG A 1 98 ? 7.568 -5.170 -7.115 1.00 90.19 98 ARG A O 1
ATOM 730 N N . VAL A 1 99 ? 5.759 -3.847 -7.143 1.00 86.69 99 VAL A N 1
ATOM 731 C CA . VAL A 1 99 ? 5.953 -3.406 -8.535 1.00 86.69 99 VAL A CA 1
ATOM 732 C C . VAL A 1 99 ? 7.289 -2.678 -8.703 1.00 86.69 99 VAL A C 1
ATOM 734 O O . VAL A 1 99 ? 8.029 -2.983 -9.632 1.00 86.69 99 VAL A O 1
ATOM 737 N N . ALA A 1 100 ? 7.624 -1.749 -7.804 1.00 86.94 100 ALA A N 1
ATOM 738 C CA . ALA A 1 100 ? 8.899 -1.037 -7.861 1.00 86.94 100 ALA A CA 1
ATOM 739 C C . ALA A 1 100 ? 10.099 -1.989 -7.710 1.00 86.94 100 ALA A C 1
ATOM 741 O O . ALA A 1 100 ? 11.059 -1.874 -8.467 1.00 86.94 100 ALA A O 1
ATOM 742 N N . ALA A 1 101 ? 10.025 -2.948 -6.778 1.00 87.75 101 ALA A N 1
ATOM 743 C CA . ALA A 1 101 ? 11.061 -3.958 -6.569 1.00 87.75 101 ALA A CA 1
ATOM 744 C C . ALA A 1 101 ? 11.233 -4.863 -7.797 1.00 87.75 101 ALA A C 1
ATOM 746 O O . ALA A 1 101 ? 12.351 -5.046 -8.264 1.00 87.75 101 ALA A O 1
ATOM 747 N N . HIS A 1 102 ? 10.126 -5.332 -8.374 1.00 87.81 102 HIS A N 1
ATOM 748 C CA . HIS A 1 102 ? 10.126 -6.143 -9.589 1.00 87.81 102 HIS A CA 1
ATOM 749 C C . HIS A 1 102 ? 10.801 -5.417 -10.762 1.00 87.81 102 HIS A C 1
ATOM 751 O O . HIS A 1 102 ? 11.645 -5.981 -11.457 1.00 87.81 102 HIS A O 1
ATOM 757 N N . TRP A 1 103 ? 10.487 -4.132 -10.961 1.00 88.06 103 TRP A N 1
ATOM 758 C CA . TRP A 1 103 ? 11.162 -3.330 -11.982 1.00 88.06 103 TRP A CA 1
ATOM 759 C C . TRP A 1 103 ? 12.629 -3.065 -11.655 1.00 88.06 103 TRP A C 1
ATOM 761 O O . TRP A 1 103 ? 13.441 -3.035 -12.574 1.00 88.06 103 TRP A O 1
ATOM 771 N N . ALA A 1 104 ? 12.979 -2.870 -10.384 1.00 89.50 104 ALA A N 1
ATOM 772 C CA . ALA A 1 104 ? 14.365 -2.686 -9.965 1.00 89.50 104 ALA A CA 1
ATOM 773 C C . ALA A 1 104 ? 15.214 -3.937 -10.218 1.00 89.50 104 ALA A C 1
ATOM 775 O O . ALA A 1 104 ? 16.349 -3.808 -10.670 1.00 89.50 104 ALA A O 1
ATOM 776 N N . GLU A 1 105 ? 14.649 -5.123 -9.998 1.00 89.75 105 GLU A N 1
ATOM 777 C CA . GLU A 1 105 ? 15.292 -6.406 -10.283 1.00 89.75 105 GLU A CA 1
ATOM 778 C C . GLU A 1 105 ? 15.459 -6.644 -11.790 1.00 89.75 105 GLU A C 1
ATOM 780 O O . GLU A 1 105 ? 16.530 -7.053 -12.231 1.00 89.75 105 GLU A O 1
ATOM 785 N N . ALA A 1 106 ? 14.448 -6.316 -12.602 1.00 87.56 106 ALA A N 1
ATOM 786 C CA . ALA A 1 106 ? 14.520 -6.463 -14.058 1.00 87.56 106 ALA A CA 1
ATOM 787 C C . ALA A 1 106 ? 15.419 -5.408 -14.740 1.00 87.56 106 ALA A C 1
ATOM 789 O O . ALA A 1 106 ? 15.894 -5.618 -15.859 1.00 87.56 106 ALA A O 1
ATOM 790 N N . LEU A 1 107 ? 15.648 -4.252 -14.105 1.00 90.00 107 LEU A N 1
ATOM 791 C CA . LEU A 1 107 ? 16.297 -3.096 -14.733 1.00 90.00 107 LEU A CA 1
ATOM 792 C C . LEU A 1 107 ? 17.685 -3.392 -15.338 1.00 90.00 107 LEU A C 1
ATOM 794 O O . LEU A 1 107 ? 17.925 -2.907 -16.446 1.00 90.00 107 LEU A O 1
ATOM 798 N N . PRO A 1 108 ? 18.601 -4.144 -14.689 1.00 90.88 108 PRO A N 1
ATOM 799 C CA . PRO A 1 108 ? 19.913 -4.446 -15.263 1.00 90.88 108 PRO A CA 1
ATOM 800 C C . PRO A 1 108 ? 19.811 -5.237 -16.573 1.00 90.88 108 PRO A C 1
ATOM 802 O O . PRO A 1 108 ? 20.354 -4.802 -17.586 1.00 90.88 108 PRO A O 1
ATOM 805 N N . ALA A 1 109 ? 19.027 -6.321 -16.592 1.00 87.62 109 ALA A N 1
ATOM 806 C CA . ALA A 1 109 ? 18.836 -7.145 -17.788 1.00 87.62 109 ALA A CA 1
ATOM 807 C C . ALA A 1 109 ? 18.171 -6.354 -18.927 1.00 87.62 109 ALA A C 1
ATOM 809 O O . ALA A 1 109 ? 18.561 -6.457 -20.088 1.00 87.62 109 ALA A O 1
ATOM 810 N N . LEU A 1 110 ? 17.198 -5.499 -18.595 1.00 83.94 110 LEU A N 1
ATOM 811 C CA . LEU A 1 110 ? 16.536 -4.638 -19.577 1.00 83.94 110 LEU A CA 1
ATOM 812 C C . LEU A 1 110 ? 17.465 -3.561 -20.146 1.00 83.94 110 LEU A C 1
ATOM 814 O O . LEU A 1 110 ? 17.326 -3.191 -21.312 1.00 83.94 110 LEU A O 1
ATOM 818 N N . ARG A 1 111 ? 18.415 -3.060 -19.349 1.00 87.25 111 ARG A N 1
ATOM 819 C CA . ARG A 1 111 ? 19.445 -2.122 -19.814 1.00 87.25 111 ARG A CA 1
ATOM 820 C C . ARG A 1 111 ? 20.403 -2.774 -20.800 1.00 87.25 111 ARG A C 1
ATOM 822 O O . ARG A 1 111 ? 20.688 -2.173 -21.831 1.00 87.25 111 ARG A O 1
ATOM 829 N N . GLU A 1 112 ? 20.861 -3.984 -20.502 1.00 86.88 112 GLU A N 1
ATOM 830 C CA . GLU A 1 112 ? 21.729 -4.750 -21.400 1.00 86.88 112 GLU A CA 1
ATOM 831 C C . GLU A 1 112 ? 21.015 -5.085 -22.712 1.00 86.88 112 GLU A C 1
ATOM 833 O O . GLU A 1 112 ? 21.549 -4.826 -23.791 1.00 86.88 112 GLU A O 1
ATOM 838 N N . ALA A 1 113 ? 19.769 -5.561 -22.631 1.00 83.19 113 ALA A N 1
ATOM 839 C CA . ALA A 1 113 ? 18.958 -5.846 -23.809 1.00 83.19 113 ALA A CA 1
ATOM 840 C C . ALA A 1 113 ? 18.731 -4.592 -24.671 1.00 83.19 113 ALA A C 1
ATOM 842 O O . ALA A 1 113 ? 18.833 -4.664 -25.891 1.00 83.19 113 ALA A O 1
ATOM 843 N N . ALA A 1 114 ? 18.473 -3.433 -24.054 1.00 80.44 114 ALA A N 1
ATOM 844 C CA . ALA A 1 114 ? 18.305 -2.175 -24.780 1.00 80.44 114 ALA A CA 1
ATOM 845 C C . ALA A 1 114 ? 19.595 -1.713 -25.479 1.00 80.44 114 ALA A C 1
ATOM 847 O O . ALA A 1 114 ? 19.519 -1.161 -26.571 1.00 80.44 114 ALA A O 1
ATOM 848 N N . ALA A 1 115 ? 20.767 -1.952 -24.881 1.00 81.00 115 ALA A N 1
ATOM 849 C CA . ALA A 1 115 ? 22.056 -1.616 -25.489 1.00 81.00 115 ALA A CA 1
ATOM 850 C C . ALA A 1 115 ? 22.420 -2.525 -26.678 1.00 81.00 115 ALA A C 1
ATOM 852 O O . ALA A 1 115 ? 23.170 -2.109 -27.558 1.00 81.00 115 ALA A O 1
ATOM 853 N N . ALA A 1 116 ? 21.893 -3.753 -26.714 1.00 81.00 116 ALA A N 1
ATOM 854 C CA . ALA A 1 116 ? 22.128 -4.711 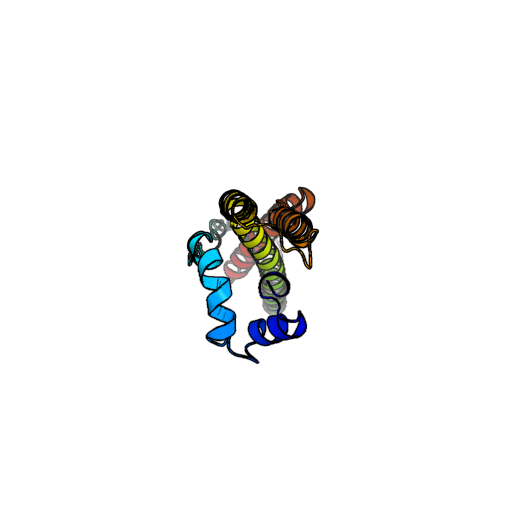-27.795 1.00 81.00 116 ALA A CA 1
ATOM 855 C C . ALA A 1 116 ? 21.254 -4.471 -29.043 1.00 81.00 116 ALA A C 1
ATOM 857 O O . ALA A 1 116 ? 21.530 -5.037 -30.101 1.00 81.00 116 ALA A O 1
ATOM 858 N N . VAL A 1 117 ? 20.197 -3.658 -28.936 1.00 76.50 117 VAL A N 1
ATOM 859 C CA . VAL A 1 117 ? 19.303 -3.338 -30.057 1.00 76.50 117 VAL A CA 1
ATOM 860 C C . VAL A 1 117 ? 19.884 -2.161 -30.854 1.00 76.50 117 VAL A C 1
ATOM 862 O O . VAL A 1 117 ? 20.146 -1.111 -30.266 1.00 76.50 117 VAL A O 1
ATOM 865 N N . PRO A 1 118 ? 20.076 -2.292 -32.183 1.00 78.06 118 PRO A N 1
ATOM 866 C CA . PRO A 1 118 ? 20.495 -1.179 -33.030 1.00 78.06 118 PRO A CA 1
ATOM 867 C C . PRO A 1 118 ? 19.524 0.007 -32.913 1.00 78.06 118 PRO A C 1
ATOM 869 O O . PRO A 1 118 ? 18.312 -0.220 -32.855 1.00 78.06 118 PRO A O 1
ATOM 872 N N . PRO A 1 119 ? 20.015 1.259 -32.890 1.00 75.75 119 PRO A N 1
ATOM 873 C CA . PRO A 1 119 ? 19.146 2.426 -32.824 1.00 75.75 119 PRO A CA 1
ATOM 874 C C . PRO A 1 119 ? 18.210 2.460 -34.035 1.00 75.75 119 PRO A C 1
ATOM 876 O O . PRO A 1 119 ? 18.642 2.264 -35.171 1.00 75.75 119 PRO A O 1
ATOM 879 N N . ASP A 1 120 ? 16.928 2.707 -33.772 1.00 79.25 120 ASP A N 1
ATOM 880 C CA . ASP A 1 120 ? 15.919 2.883 -34.810 1.00 79.25 120 ASP A CA 1
ATOM 881 C C . ASP A 1 120 ? 16.195 4.206 -35.550 1.00 79.25 120 ASP A C 1
ATOM 883 O O . ASP A 1 120 ? 16.166 5.264 -34.908 1.00 79.25 120 ASP A O 1
ATOM 887 N N . PRO A 1 121 ? 16.492 4.180 -36.864 1.00 78.19 121 PRO A N 1
ATOM 888 C CA . PRO A 1 121 ? 16.776 5.395 -37.622 1.00 78.19 121 PRO A CA 1
ATOM 889 C C . PRO A 1 121 ? 15.576 6.349 -37.681 1.00 78.19 121 PRO A C 1
ATOM 891 O O . PRO A 1 121 ? 15.783 7.559 -37.781 1.00 78.19 121 PRO A O 1
ATOM 894 N N . ASP A 1 122 ? 14.348 5.835 -37.566 1.00 83.38 122 ASP A N 1
ATOM 895 C CA . ASP A 1 122 ? 13.126 6.643 -37.592 1.00 83.38 122 ASP A CA 1
ATOM 896 C C . ASP A 1 122 ? 12.786 7.227 -36.209 1.00 83.38 122 ASP A C 1
ATOM 898 O O . ASP A 1 122 ? 11.980 8.156 -36.097 1.00 83.38 122 ASP A O 1
ATOM 902 N N . ASN A 1 123 ? 13.403 6.713 -35.136 1.00 77.31 123 ASN A N 1
ATOM 903 C CA . ASN A 1 123 ? 13.185 7.189 -33.771 1.00 77.31 123 ASN A CA 1
ATOM 904 C C . ASN A 1 123 ? 14.433 7.021 -32.877 1.00 77.31 123 ASN A C 1
ATOM 906 O O . ASN A 1 123 ? 14.454 6.173 -31.972 1.00 77.31 123 ASN A O 1
ATOM 910 N N . PRO A 1 124 ? 15.469 7.856 -33.078 1.00 78.38 124 PRO A N 1
ATOM 911 C CA . PRO A 1 124 ? 16.750 7.715 -32.384 1.00 78.38 124 PRO A CA 1
ATOM 912 C C . PRO A 1 124 ? 16.649 7.914 -30.860 1.00 78.38 124 PRO A C 1
ATOM 914 O O . PRO A 1 124 ? 17.442 7.348 -30.108 1.00 78.38 124 PRO A O 1
ATOM 917 N N . ASP A 1 125 ? 15.645 8.656 -30.382 1.00 82.38 125 ASP A N 1
ATOM 918 C CA . ASP A 1 125 ? 15.460 8.960 -28.956 1.00 82.38 125 ASP A CA 1
ATOM 919 C C . ASP A 1 125 ? 14.687 7.873 -28.190 1.00 82.38 125 ASP A C 1
ATOM 921 O O . ASP A 1 125 ? 14.625 7.898 -26.953 1.00 82.38 125 ASP A O 1
ATOM 925 N N . HIS A 1 126 ? 14.098 6.897 -28.892 1.00 77.94 126 HIS A N 1
ATOM 926 C CA . HIS A 1 126 ? 13.212 5.901 -28.288 1.00 77.94 126 HIS A CA 1
ATOM 927 C C . HIS A 1 126 ? 13.897 5.089 -27.181 1.00 77.94 126 HIS A C 1
ATOM 929 O O . HIS A 1 126 ? 13.326 4.893 -26.103 1.00 77.94 126 HIS A O 1
ATOM 935 N N . ALA A 1 127 ? 15.141 4.661 -27.410 1.00 79.44 127 ALA A N 1
ATOM 936 C CA . ALA A 1 127 ? 15.906 3.882 -26.440 1.00 79.44 127 ALA A CA 1
ATOM 937 C C . ALA A 1 127 ? 16.204 4.689 -25.163 1.00 79.44 127 ALA A C 1
ATOM 939 O O . ALA A 1 127 ? 15.983 4.204 -24.050 1.00 79.44 127 ALA A O 1
ATOM 940 N N . ALA A 1 128 ? 16.637 5.947 -25.308 1.00 83.69 128 ALA A N 1
ATOM 941 C CA . ALA A 1 128 ? 16.909 6.836 -24.179 1.00 83.69 128 ALA A CA 1
ATOM 942 C C . ALA A 1 128 ? 15.630 7.143 -23.383 1.00 83.69 128 ALA A C 1
ATOM 944 O O . ALA A 1 128 ? 15.623 7.083 -22.147 1.00 83.69 128 ALA A O 1
ATOM 945 N N . TRP A 1 129 ? 14.524 7.405 -24.085 1.00 84.88 129 TRP A N 1
ATOM 946 C CA . TRP A 1 129 ? 13.215 7.610 -23.472 1.00 84.88 129 TRP A CA 1
ATOM 947 C C . TRP A 1 129 ? 12.759 6.380 -22.673 1.00 84.88 129 TRP A C 1
ATOM 949 O O . TRP A 1 129 ? 12.343 6.518 -21.514 1.00 84.88 129 TRP A O 1
ATOM 959 N N . LEU A 1 130 ? 12.878 5.183 -23.256 1.00 82.38 130 LEU A N 1
ATOM 960 C CA . LEU A 1 130 ? 12.478 3.927 -22.626 1.00 82.38 130 LEU A CA 1
ATOM 961 C C . LEU A 1 130 ? 13.306 3.643 -21.370 1.00 82.38 130 LEU A C 1
ATOM 963 O O . LEU A 1 130 ? 12.740 3.328 -20.321 1.00 82.38 130 LEU A O 1
ATOM 967 N N . LEU A 1 131 ? 14.628 3.803 -21.446 1.00 86.12 131 LEU A N 1
ATOM 968 C CA . LEU A 1 131 ? 15.518 3.655 -20.294 1.00 86.12 131 LEU A CA 1
ATOM 969 C C . LEU A 1 131 ? 15.179 4.652 -19.182 1.00 86.12 131 LEU A C 1
ATOM 971 O O . LEU A 1 131 ? 15.130 4.280 -18.004 1.00 86.12 131 LEU A O 1
ATOM 975 N N . GLY A 1 132 ? 14.881 5.903 -19.540 1.00 88.06 132 GLY A N 1
ATOM 976 C CA . GLY A 1 132 ? 14.401 6.905 -18.593 1.00 88.06 132 GLY A CA 1
ATOM 977 C C . GLY A 1 132 ? 13.071 6.506 -17.947 1.00 88.06 132 GLY A C 1
ATOM 978 O O . GLY A 1 132 ? 12.885 6.691 -16.743 1.00 88.06 132 GLY A O 1
ATOM 979 N N . TRP A 1 133 ? 12.146 5.924 -18.714 1.00 87.38 133 TRP A N 1
ATOM 980 C CA . TRP A 1 133 ? 10.877 5.415 -18.192 1.00 87.38 133 TRP A CA 1
ATOM 981 C C . TRP A 1 133 ? 11.068 4.223 -17.245 1.00 87.38 133 TRP A C 1
ATOM 983 O O . TRP A 1 133 ? 10.537 4.267 -16.134 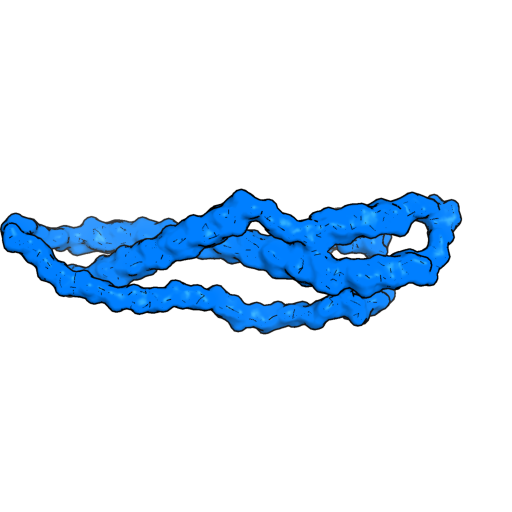1.00 87.38 133 TRP A O 1
ATOM 993 N N . LEU A 1 134 ? 11.862 3.218 -17.627 1.00 87.12 134 LEU A N 1
ATOM 994 C CA . LEU A 1 134 ? 12.173 2.048 -16.794 1.00 87.12 134 LEU A CA 1
ATOM 995 C C . LEU A 1 134 ? 12.835 2.456 -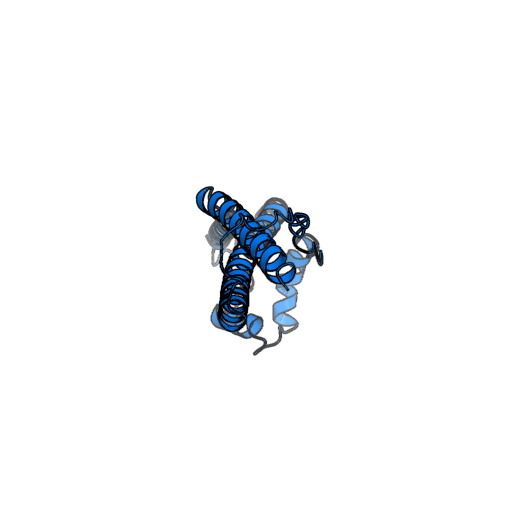15.475 1.00 87.12 134 LEU A C 1
ATOM 997 O O . LEU A 1 134 ? 12.420 2.015 -14.407 1.00 87.12 134 LEU A O 1
ATOM 1001 N N . THR A 1 135 ? 13.792 3.383 -15.537 1.00 89.88 135 THR A N 1
ATOM 1002 C CA . THR A 1 135 ? 14.467 3.921 -14.347 1.00 89.88 135 THR A CA 1
ATOM 1003 C C . THR A 1 135 ? 13.478 4.607 -13.398 1.00 89.88 135 THR A C 1
ATOM 1005 O O . THR A 1 135 ? 13.594 4.479 -12.181 1.00 89.88 135 THR A O 1
ATOM 1008 N N . ARG A 1 136 ? 12.465 5.310 -13.928 1.00 89.81 136 ARG A N 1
ATOM 1009 C CA . ARG A 1 136 ? 11.400 5.906 -13.103 1.00 89.81 136 ARG A CA 1
ATOM 1010 C C . ARG A 1 136 ? 10.496 4.853 -12.457 1.00 89.81 136 ARG A C 1
ATOM 1012 O O . ARG A 1 136 ? 10.088 5.066 -11.320 1.00 89.81 136 ARG A O 1
ATOM 1019 N N . GLN A 1 137 ? 10.184 3.755 -13.151 1.00 87.56 137 GLN A N 1
ATOM 1020 C CA . GLN A 1 137 ? 9.363 2.661 -12.602 1.00 87.56 137 GLN A CA 1
ATOM 1021 C C . GLN A 1 137 ? 10.096 1.870 -11.512 1.00 87.56 137 GLN A C 1
ATOM 1023 O O . GLN A 1 137 ? 9.493 1.513 -10.506 1.00 87.56 137 GLN A O 1
ATOM 1028 N N . ALA A 1 138 ? 11.401 1.660 -11.686 1.00 91.06 138 ALA A N 1
ATOM 1029 C CA . ALA A 1 138 ? 12.278 0.982 -10.734 1.00 91.06 138 ALA A CA 1
ATOM 1030 C C . ALA A 1 138 ? 12.636 1.830 -9.499 1.00 91.06 138 ALA A C 1
ATOM 1032 O O . ALA A 1 138 ? 13.386 1.386 -8.628 1.00 91.06 138 ALA A O 1
ATOM 1033 N N . ARG A 1 139 ? 12.159 3.078 -9.414 1.00 92.31 139 ARG A N 1
ATOM 1034 C CA . ARG A 1 139 ? 12.500 3.958 -8.297 1.00 92.31 139 ARG A CA 1
ATOM 1035 C C . ARG A 1 139 ? 11.900 3.397 -6.998 1.00 92.31 139 ARG A C 1
ATOM 1037 O O . ARG A 1 139 ? 10.688 3.175 -6.950 1.00 92.31 139 ARG A O 1
ATOM 1044 N N . PRO A 1 140 ? 12.698 3.238 -5.924 1.00 92.44 140 PRO A N 1
ATOM 1045 C CA . PRO A 1 140 ? 12.173 2.788 -4.642 1.00 92.44 140 PRO A CA 1
ATOM 1046 C C . PRO A 1 140 ? 11.142 3.781 -4.099 1.00 92.44 140 PRO A C 1
ATOM 1048 O O . PRO A 1 140 ? 11.163 4.978 -4.417 1.00 92.44 140 PRO A O 1
ATOM 1051 N N . LEU A 1 141 ? 10.244 3.284 -3.246 1.00 92.19 141 LEU A N 1
ATOM 1052 C CA . LEU A 1 141 ? 9.267 4.139 -2.579 1.00 92.19 141 LEU A CA 1
ATOM 1053 C C . LEU A 1 141 ? 9.984 5.243 -1.785 1.00 92.19 141 LEU A C 1
ATOM 1055 O O . LEU A 1 141 ? 11.017 4.989 -1.161 1.00 92.19 141 LEU A O 1
ATOM 1059 N N . PRO A 1 142 ? 9.439 6.473 -1.766 1.00 95.19 142 PRO A N 1
ATOM 1060 C CA . PRO A 1 142 ? 10.024 7.548 -0.979 1.00 95.19 142 PRO A CA 1
ATOM 1061 C C . PRO A 1 142 ? 9.952 7.217 0.517 1.00 95.19 142 PRO A C 1
ATOM 1063 O O . PRO A 1 142 ? 9.008 6.565 0.966 1.00 95.19 142 PRO A O 1
ATOM 1066 N N . ALA A 1 143 ? 10.889 7.746 1.308 1.00 95.19 143 ALA A N 1
ATOM 1067 C CA . ALA A 1 143 ? 10.943 7.523 2.758 1.00 95.19 143 ALA A CA 1
ATOM 1068 C C . ALA A 1 143 ? 9.606 7.827 3.464 1.00 95.19 143 ALA A C 1
ATOM 1070 O O . ALA A 1 143 ? 9.165 7.065 4.317 1.00 95.19 143 ALA A O 1
ATOM 1071 N N . ALA A 1 144 ? 8.889 8.871 3.032 1.00 96.44 144 ALA A N 1
ATOM 1072 C CA . ALA A 1 144 ? 7.560 9.200 3.554 1.00 96.44 144 ALA A CA 1
ATOM 1073 C C . ALA A 1 144 ? 6.534 8.059 3.386 1.00 96.44 144 ALA A C 1
ATOM 1075 O O . ALA A 1 144 ? 5.668 7.869 4.242 1.00 96.44 144 ALA A O 1
ATOM 1076 N N . ALA A 1 145 ? 6.622 7.279 2.304 1.00 95.12 145 ALA A N 1
ATOM 1077 C CA . ALA A 1 145 ? 5.752 6.128 2.082 1.00 95.12 145 ALA A CA 1
ATOM 1078 C C . ALA A 1 145 ? 6.131 4.940 2.981 1.00 95.12 145 ALA A C 1
ATOM 1080 O O . ALA A 1 145 ? 5.229 4.272 3.485 1.00 95.12 145 ALA A O 1
ATOM 1081 N N . ALA A 1 146 ? 7.425 4.726 3.244 1.00 94.06 146 ALA A N 1
ATOM 1082 C CA . ALA A 1 146 ? 7.887 3.734 4.218 1.00 94.06 146 ALA A CA 1
ATOM 1083 C C . ALA A 1 146 ? 7.406 4.086 5.637 1.00 94.06 146 ALA A C 1
ATOM 1085 O O . ALA A 1 146 ? 6.784 3.260 6.305 1.00 94.06 146 ALA A O 1
ATOM 1086 N N . THR A 1 147 ? 7.566 5.344 6.062 1.00 96.94 147 THR A N 1
ATOM 1087 C CA . THR A 1 147 ? 7.027 5.833 7.342 1.00 96.94 147 THR A CA 1
ATOM 1088 C C . THR A 1 147 ? 5.516 5.628 7.424 1.00 96.94 147 THR A C 1
ATOM 1090 O O . THR A 1 147 ? 5.006 5.114 8.421 1.00 96.94 147 THR A O 1
ATOM 1093 N N . ARG A 1 148 ? 4.780 5.971 6.358 1.00 97.50 148 ARG A N 1
ATOM 1094 C CA . ARG A 1 148 ? 3.330 5.747 6.299 1.00 97.50 148 ARG A CA 1
ATOM 1095 C C . ARG A 1 148 ? 2.974 4.265 6.428 1.00 97.50 148 ARG A C 1
ATOM 1097 O O . ARG A 1 148 ? 2.010 3.954 7.122 1.00 97.50 148 ARG A O 1
ATOM 1104 N N . TRP A 1 149 ? 3.728 3.366 5.796 1.00 96.88 149 TRP A N 1
ATOM 1105 C CA . TRP A 1 149 ? 3.518 1.922 5.921 1.00 96.88 149 TRP A CA 1
ATOM 1106 C C . TRP A 1 149 ? 3.687 1.451 7.373 1.00 96.88 149 TRP A C 1
ATOM 1108 O O . TRP A 1 149 ? 2.786 0.798 7.900 1.00 96.88 149 TRP A O 1
ATOM 1118 N N . HIS A 1 150 ? 4.758 1.865 8.062 1.00 95.81 150 HIS A N 1
ATOM 1119 C CA . HIS A 1 150 ? 4.969 1.523 9.477 1.00 95.81 150 HIS A CA 1
ATOM 1120 C C . HIS A 1 150 ? 3.838 2.041 10.377 1.00 95.81 150 HIS A C 1
ATOM 1122 O O . HIS A 1 150 ? 3.331 1.304 11.224 1.00 95.81 150 HIS A O 1
ATOM 1128 N N . LEU A 1 151 ? 3.389 3.281 10.161 1.00 97.81 151 LEU A N 1
ATOM 1129 C CA . LEU A 1 151 ? 2.267 3.858 10.907 1.00 97.81 151 LEU A CA 1
ATOM 1130 C C . LEU A 1 151 ? 0.956 3.101 10.660 1.00 97.81 151 LEU A C 1
ATOM 1132 O O . LEU A 1 151 ? 0.199 2.862 11.599 1.00 97.81 151 LEU A O 1
ATOM 1136 N N . LEU A 1 152 ? 0.676 2.709 9.414 1.00 95.94 152 LEU A N 1
ATOM 1137 C CA . LEU A 1 152 ? -0.508 1.910 9.089 1.00 95.94 152 LEU A CA 1
ATOM 1138 C C . LEU A 1 152 ? -0.435 0.518 9.725 1.00 95.94 152 LEU A C 1
ATOM 1140 O O . LEU A 1 152 ? -1.444 0.063 10.262 1.00 95.94 152 LEU A O 1
ATOM 1144 N N . ARG A 1 153 ? 0.742 -0.121 9.754 1.00 95.62 153 ARG A N 1
ATOM 1145 C CA . ARG A 1 153 ? 0.940 -1.387 10.479 1.00 95.62 153 ARG A CA 1
ATOM 1146 C C . ARG A 1 153 ? 0.673 -1.251 11.972 1.00 95.62 153 ARG A C 1
ATOM 1148 O O . ARG A 1 153 ? -0.046 -2.079 12.526 1.00 95.62 153 ARG A O 1
ATOM 1155 N N . ALA A 1 154 ? 1.208 -0.212 12.610 1.00 94.19 154 ALA A N 1
ATOM 1156 C CA . ALA A 1 154 ? 0.971 0.040 14.030 1.00 94.19 154 ALA A CA 1
ATOM 1157 C C . ALA A 1 154 ? -0.523 0.270 14.320 1.00 94.19 154 ALA A C 1
ATOM 1159 O O . ALA A 1 154 ? -1.073 -0.313 15.252 1.00 94.19 154 ALA A O 1
ATOM 1160 N N . ARG A 1 155 ? -1.211 1.049 13.473 1.00 96.62 155 ARG A N 1
ATOM 1161 C CA . ARG A 1 155 ? -2.664 1.271 13.579 1.00 96.62 155 ARG A CA 1
ATOM 1162 C C . ARG A 1 155 ? -3.469 -0.013 13.389 1.00 96.62 155 ARG A C 1
ATOM 1164 O O . ARG A 1 155 ? -4.425 -0.232 14.123 1.00 96.62 155 ARG A O 1
ATOM 1171 N N . ALA A 1 156 ? -3.090 -0.859 12.433 1.00 94.06 156 ALA A N 1
ATOM 1172 C CA . ALA A 1 156 ? -3.742 -2.148 12.220 1.00 94.06 156 ALA A CA 1
ATOM 1173 C C . ALA A 1 156 ? -3.602 -3.059 13.450 1.00 94.06 156 ALA A C 1
ATOM 1175 O O . ALA A 1 156 ? -4.587 -3.655 13.879 1.00 94.06 156 ALA A O 1
ATOM 1176 N N . ALA A 1 157 ? -2.408 -3.116 14.049 1.00 91.00 157 ALA A N 1
ATOM 1177 C CA . ALA A 1 157 ? -2.168 -3.878 15.272 1.00 91.00 157 ALA A CA 1
ATOM 1178 C C . ALA A 1 157 ? -2.986 -3.342 16.461 1.00 91.00 157 ALA A C 1
ATOM 1180 O O . ALA A 1 157 ? -3.593 -4.128 17.183 1.00 91.00 157 ALA A O 1
ATOM 1181 N N . ALA A 1 158 ? -3.069 -2.017 16.625 1.00 91.94 158 ALA A N 1
ATOM 1182 C CA . ALA A 1 158 ? -3.875 -1.396 17.677 1.00 91.94 158 ALA A CA 1
ATOM 1183 C C . ALA A 1 158 ? -5.373 -1.724 17.534 1.00 91.94 158 ALA A C 1
ATOM 1185 O O . ALA A 1 158 ? -6.012 -2.119 18.506 1.00 91.94 158 ALA A O 1
ATOM 1186 N N . LEU A 1 159 ? -5.921 -1.641 16.316 1.00 93.31 159 LEU A N 1
ATOM 1187 C CA . LEU A 1 159 ? -7.321 -1.989 16.046 1.00 93.31 159 LEU A CA 1
ATOM 1188 C C . LEU A 1 159 ? -7.612 -3.477 16.280 1.00 93.31 159 LEU A C 1
ATOM 1190 O O . LEU A 1 159 ? -8.695 -3.821 16.748 1.00 93.31 159 LEU A O 1
ATOM 1194 N N . ALA A 1 160 ? -6.659 -4.361 15.971 1.00 90.31 160 ALA A N 1
ATOM 1195 C CA . ALA A 1 160 ? -6.784 -5.789 16.256 1.00 90.31 160 ALA A CA 1
ATOM 1196 C C . ALA A 1 160 ? -6.789 -6.068 17.769 1.00 90.31 160 ALA A C 1
ATOM 1198 O O . ALA A 1 160 ? -7.613 -6.848 18.245 1.00 90.31 160 ALA A O 1
ATOM 1199 N N . ALA A 1 161 ? -5.925 -5.391 18.532 1.00 88.56 161 ALA A N 1
ATOM 1200 C CA . ALA A 1 161 ? -5.903 -5.493 19.990 1.00 88.56 161 ALA A CA 1
ATOM 1201 C C . ALA A 1 161 ? -7.211 -4.982 20.621 1.00 88.56 161 ALA A C 1
ATOM 1203 O O . ALA A 1 161 ? -7.757 -5.631 21.511 1.00 88.56 161 ALA A O 1
ATOM 1204 N N . GLU A 1 162 ? -7.760 -3.870 20.122 1.00 91.50 162 GLU A N 1
ATOM 1205 C CA . GLU A 1 162 ? -9.053 -3.345 20.579 1.00 91.50 162 GLU A CA 1
ATOM 1206 C C . GLU A 1 162 ? -10.199 -4.327 20.287 1.00 91.50 162 GLU A C 1
ATOM 1208 O O . GLU A 1 162 ? -11.022 -4.599 21.158 1.00 91.50 162 GLU A O 1
ATOM 1213 N N . GLN A 1 163 ? -10.230 -4.935 19.097 1.00 91.19 163 GLN A N 1
ATOM 1214 C CA . GLN A 1 163 ? -11.223 -5.964 18.767 1.00 91.19 163 GLN A CA 1
ATOM 1215 C C . GLN A 1 163 ? -11.121 -7.198 19.675 1.00 91.19 163 GLN A C 1
ATOM 1217 O O . GLN A 1 163 ? -12.155 -7.739 20.077 1.00 91.19 163 GLN A O 1
ATOM 1222 N N . ALA A 1 164 ? -9.902 -7.633 20.011 1.00 88.19 164 ALA A N 1
ATOM 1223 C CA . ALA A 1 164 ? -9.682 -8.734 20.945 1.00 88.19 164 ALA A CA 1
ATOM 1224 C C . ALA A 1 164 ? -10.192 -8.382 22.352 1.00 88.19 164 ALA A C 1
ATOM 1226 O O . ALA A 1 164 ? -10.921 -9.172 22.951 1.00 88.19 164 ALA A O 1
ATOM 1227 N N . ALA A 1 165 ? -9.899 -7.172 22.839 1.00 87.69 165 ALA A N 1
ATOM 1228 C CA . ALA A 1 165 ? -10.390 -6.684 24.127 1.00 87.69 165 ALA A CA 1
ATOM 1229 C C . ALA A 1 165 ? -11.928 -6.604 24.173 1.00 87.69 165 ALA A C 1
ATOM 1231 O O . ALA A 1 165 ? -12.543 -7.082 25.122 1.00 87.69 165 ALA A O 1
ATOM 1232 N N . LEU A 1 166 ? -12.565 -6.088 23.115 1.00 88.00 166 LEU A N 1
ATOM 1233 C CA . LEU A 1 166 ? -14.030 -6.004 23.010 1.00 88.00 166 LEU A CA 1
ATOM 1234 C C . LEU A 1 166 ? -14.717 -7.373 22.875 1.00 88.00 166 LEU A C 1
ATOM 1236 O O . LEU A 1 166 ? -15.920 -7.478 23.107 1.00 88.00 166 LEU A O 1
ATOM 1240 N N . SER A 1 167 ? -13.988 -8.411 22.461 1.00 84.25 167 SER A N 1
ATOM 1241 C CA . SER A 1 167 ? -14.519 -9.778 22.364 1.00 84.25 167 SER A CA 1
ATOM 1242 C C . SER A 1 167 ? -14.400 -10.540 23.686 1.00 84.25 167 SER A C 1
ATOM 1244 O O . SER A 1 167 ? -15.232 -11.397 23.951 1.00 84.25 167 SER A O 1
ATOM 1246 N N . GLY A 1 168 ? -13.409 -10.208 24.523 1.00 78.12 168 GLY A N 1
ATOM 1247 C CA . GLY A 1 168 ? -13.246 -10.774 25.868 1.00 78.12 168 GLY A CA 1
ATOM 1248 C C . GLY A 1 168 ? -14.089 -10.100 26.959 1.00 78.12 168 GLY A C 1
ATOM 1249 O O . GLY A 1 168 ? -14.098 -10.576 28.085 1.00 78.12 168 GLY A O 1
ATOM 1250 N N . ALA A 1 169 ? -14.779 -8.999 26.644 1.00 68.06 169 ALA A N 1
ATOM 1251 C CA . ALA A 1 169 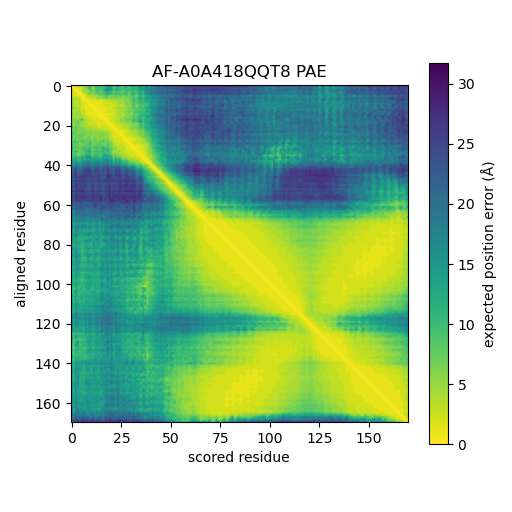? -15.657 -8.273 27.568 1.00 68.06 169 ALA A CA 1
ATOM 1252 C C . ALA A 1 169 ? -17.111 -8.803 27.602 1.00 68.06 169 ALA A C 1
ATOM 1254 O O . ALA A 1 169 ? -17.989 -8.112 28.120 1.00 68.06 169 ALA A O 1
ATOM 1255 N N . GLN A 1 170 ? -17.373 -9.972 27.001 1.00 59.81 170 GLN A N 1
ATOM 1256 C CA . GLN A 1 170 ? -18.669 -10.670 27.016 1.00 59.81 170 GLN A CA 1
ATOM 1257 C C . GLN A 1 170 ? -18.721 -11.696 28.142 1.00 59.81 170 GLN A C 1
ATOM 1259 O O . GLN A 1 170 ? -19.812 -11.825 28.736 1.00 59.81 170 GLN A O 1
#